Protein AF-A0A645IQI1-F1 (afdb_monomer)

Nearest PDB structures (foldseek):
  1o6o-assembly1_A  TM=4.150E-01  e=5.990E-02  Homo sapiens
  1gcj-assembly1_B  TM=4.196E-01  e=6.294E-02  Mus musculus
  3zjy-assembly2_E  TM=3.568E-01  e=2.066E-01  Homo sapiens
  3zjy-assembly1_B  TM=3.582E-01  e=3.071E-01  Homo sapiens
  7wtu-assembly1_K  TM=4.184E-01  e=8.270E-01  Homo sapiens

Foldseek 3Di:
DLVLLCCLPPNPDPPVVNVVSLLCLLLDDLVVSLVSCVVVPNDPVSNVVSVVVNVVLVVLLVLLQPQVHDPVSVLVSLLVLLVVVSLVCLVVLLVQLPDPPHDPSSNLSSLLSLLSCLVHPCLVVNLVSLVVVLPDPPDDPSNNVSSVVSNCSNVVD

Sequence (157 aa):
MKGLVSTVLFSDESQRVQYAAASSLKMFPSEVVIGELKKQGADTTLINNFISDYNDQQSSLEAMNDKKGKVDGRLSIIRSYRNYNVHAHAQHLLAIVTDQSDNIELRIAAAEALGWFDRSIKR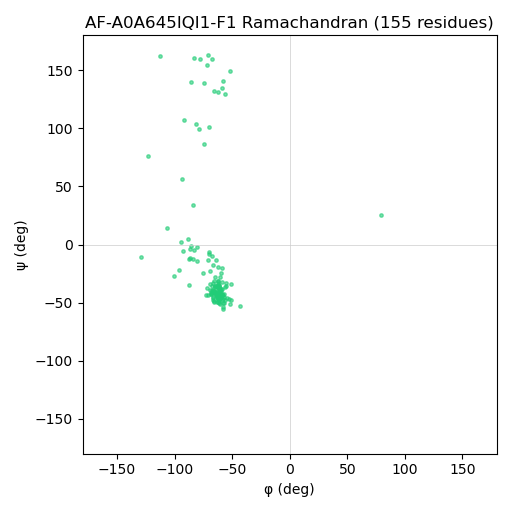TEIVTKLKQLQSNPSQDKRLLSEIQQTITRLLNK

Secondary structure (DSSP, 8-state):
-HHHHHHHHH----HHHHHHHHHHHTTS-HHHHHHHHHHTT--HHHHHHHHHHHHHHHHHHHHHH-TTS-HHHHHHHHHHTTTS--GGGHHHHHHHHH-TTS-HHHHHHHHHHHTT-TT-TTHHHHHHHHHHHHT-TTS-HHHHHHHHHHHHHHH--

InterPro domains:
  IPR011989 Armadillo-like helical [G3DSA:1.25.10.10] (4-157)

Solvent-accessible surface area (backbone atoms only — not comparable to full-atom values): 8815 Å² total; per-residue (Å²): 108,72,68,55,54,46,46,58,76,70,52,91,58,57,72,69,55,42,50,53,48,53,58,53,55,68,77,47,65,62,70,61,49,54,51,51,39,55,74,73,66,54,54,70,65,61,53,51,51,52,51,50,57,46,49,54,51,49,53,46,54,51,47,49,68,38,85,87,48,60,65,69,62,26,40,53,51,40,56,48,36,52,81,53,72,54,68,87,49,50,62,60,36,49,50,46,47,71,37,85,88,52,59,67,68,51,23,36,41,22,34,48,21,56,26,60,39,56,86,34,93,54,38,68,61,51,48,52,52,48,52,58,56,59,72,43,84,88,56,57,67,68,44,48,52,38,41,53,51,20,47,48,46,43,71,75,108

pLDDT: mean 93.39, std 5.05, range [65.88, 98.56]

Organism: NCBI:txid1076179

Structure (mmCIF, N/CA/C/O backbone):
data_AF-A0A645IQI1-F1
#
_entry.id   AF-A0A645IQI1-F1
#
loop_
_atom_site.group_PDB
_atom_site.id
_atom_site.type_symbol
_atom_site.label_atom_id
_atom_site.label_alt_id
_atom_site.label_comp_id
_atom_site.label_asym_id
_atom_site.label_entity_id
_atom_site.label_seq_id
_atom_site.pdbx_PDB_ins_code
_atom_site.Cartn_x
_atom_site.Cartn_y
_atom_site.Cartn_z
_atom_site.occupancy
_atom_site.B_iso_or_equiv
_atom_site.auth_seq_id
_atom_site.auth_comp_id
_atom_site.auth_asym_id
_atom_site.auth_atom_id
_atom_site.pdbx_PDB_model_num
ATOM 1 N N . MET A 1 1 ? 7.447 -11.538 -16.187 1.00 86.44 1 MET A N 1
ATOM 2 C CA . MET A 1 1 ? 8.266 -10.345 -16.486 1.00 86.44 1 MET A CA 1
ATOM 3 C C . MET A 1 1 ? 8.468 -10.132 -17.987 1.00 86.44 1 MET A C 1
ATOM 5 O O . MET A 1 1 ? 7.845 -9.223 -18.506 1.00 86.44 1 MET A O 1
ATOM 9 N N . LYS A 1 2 ? 9.221 -10.985 -18.710 1.00 89.81 2 LYS A N 1
ATOM 10 C CA . LYS A 1 2 ? 9.495 -10.847 -20.165 1.00 89.81 2 LYS A CA 1
ATOM 11 C C . LYS A 1 2 ? 8.282 -10.451 -21.025 1.00 89.81 2 LYS A C 1
ATOM 13 O O . LYS A 1 2 ? 8.357 -9.477 -21.763 1.00 89.81 2 LYS A O 1
ATOM 18 N N . GLY A 1 3 ? 7.175 -11.194 -20.919 1.00 89.38 3 GLY A N 1
ATOM 19 C CA . GLY A 1 3 ? 5.962 -10.926 -21.705 1.00 89.38 3 GLY A CA 1
ATOM 20 C C . GLY A 1 3 ? 5.302 -9.584 -21.379 1.00 89.38 3 GLY A C 1
ATOM 21 O O . GLY A 1 3 ? 4.846 -8.904 -22.282 1.00 89.38 3 GLY A O 1
ATOM 22 N N . LEU A 1 4 ? 5.334 -9.163 -20.113 1.00 89.88 4 LEU A N 1
ATOM 23 C CA . LEU A 1 4 ? 4.776 -7.880 -19.681 1.00 89.88 4 LEU A CA 1
ATOM 24 C C . LEU A 1 4 ? 5.587 -6.699 -20.233 1.00 89.88 4 LEU A C 1
ATOM 26 O O . LEU A 1 4 ? 5.008 -5.740 -20.728 1.00 89.88 4 LEU A O 1
ATOM 30 N N . VAL A 1 5 ? 6.920 -6.798 -20.202 1.00 91.62 5 VAL A N 1
ATOM 31 C CA . VAL A 1 5 ? 7.810 -5.811 -20.837 1.00 91.62 5 VAL A CA 1
ATOM 32 C C . VAL A 1 5 ? 7.556 -5.753 -22.345 1.00 91.62 5 VAL A C 1
ATOM 34 O O . VAL A 1 5 ? 7.414 -4.667 -22.893 1.00 91.62 5 VAL A O 1
ATOM 37 N N . SER A 1 6 ? 7.391 -6.907 -22.997 1.00 90.50 6 SER A N 1
ATOM 38 C CA . SER A 1 6 ? 7.059 -6.966 -24.424 1.00 90.50 6 SER A CA 1
ATOM 39 C C . SER A 1 6 ? 5.730 -6.275 -24.738 1.00 90.50 6 SER A C 1
ATOM 41 O O . SER A 1 6 ? 5.639 -5.595 -25.754 1.00 90.50 6 SER A O 1
ATOM 43 N N . THR A 1 7 ? 4.713 -6.425 -23.883 1.00 89.00 7 THR A N 1
ATOM 44 C CA . THR A 1 7 ? 3.428 -5.731 -24.050 1.00 89.00 7 THR A CA 1
ATOM 45 C C . THR A 1 7 ? 3.589 -4.218 -23.959 1.00 89.00 7 THR A C 1
ATOM 47 O O . THR A 1 7 ? 3.039 -3.500 -24.784 1.00 89.00 7 THR A O 1
ATOM 50 N N . VAL A 1 8 ? 4.374 -3.734 -22.994 1.00 88.19 8 VAL A N 1
ATOM 51 C CA . VAL A 1 8 ? 4.626 -2.294 -22.815 1.00 88.19 8 VAL A CA 1
ATOM 52 C C . VAL A 1 8 ? 5.385 -1.691 -23.999 1.00 88.19 8 VAL A C 1
ATOM 54 O O . VAL A 1 8 ? 5.146 -0.542 -24.350 1.00 88.19 8 VAL A O 1
ATOM 57 N N . LEU A 1 9 ? 6.305 -2.441 -24.611 1.00 87.81 9 LEU A N 1
ATOM 58 C CA . LEU A 1 9 ? 7.150 -1.917 -25.687 1.00 87.81 9 LEU A CA 1
ATOM 59 C C . LEU A 1 9 ? 6.530 -2.041 -27.080 1.00 87.81 9 LEU A C 1
ATOM 61 O O . LEU A 1 9 ? 6.787 -1.191 -27.929 1.00 87.81 9 LEU A O 1
ATOM 65 N N . PHE A 1 10 ? 5.772 -3.108 -27.340 1.00 89.19 10 PHE A N 1
ATOM 66 C CA . PHE A 1 10 ? 5.466 -3.515 -28.717 1.00 89.19 10 PHE A CA 1
ATOM 67 C C . PHE A 1 10 ? 3.987 -3.752 -29.005 1.00 89.19 10 PHE A C 1
ATOM 69 O O . PHE A 1 10 ? 3.633 -3.930 -30.170 1.00 89.19 10 PHE A O 1
ATOM 76 N N . SER A 1 11 ? 3.121 -3.799 -27.991 1.00 85.88 11 SER A N 1
ATOM 77 C CA . SER A 1 11 ? 1.694 -4.001 -28.236 1.00 85.88 11 SER A CA 1
ATOM 78 C C . SER A 1 11 ? 0.994 -2.676 -28.525 1.00 85.88 11 SER A C 1
ATOM 80 O O . SER A 1 11 ? 1.240 -1.682 -27.851 1.00 85.88 11 SER A O 1
ATOM 82 N N . ASP A 1 12 ? 0.064 -2.679 -29.479 1.00 84.88 12 ASP A N 1
ATOM 83 C CA . ASP A 1 12 ? -0.836 -1.552 -29.760 1.00 84.88 12 ASP A CA 1
ATOM 84 C C . ASP A 1 12 ? -2.160 -1.726 -29.002 1.00 84.88 12 ASP A C 1
ATOM 86 O O . ASP A 1 12 ? -3.248 -1.850 -29.564 1.00 84.88 12 ASP A O 1
ATOM 90 N N . GLU A 1 13 ? -2.048 -1.862 -27.682 1.00 85.38 13 GLU A N 1
ATOM 91 C CA . GLU A 1 13 ? -3.217 -1.957 -26.815 1.00 85.38 13 GLU A CA 1
ATOM 92 C C . GLU A 1 13 ? -3.834 -0.577 -26.577 1.00 85.38 13 GLU A C 1
ATOM 94 O O . GLU A 1 13 ? -3.165 0.456 -26.651 1.00 85.38 13 GLU A O 1
ATOM 99 N N . SER A 1 14 ? -5.107 -0.551 -26.170 1.00 88.75 14 SER A N 1
ATOM 100 C CA . SER A 1 14 ? -5.734 0.697 -25.724 1.00 88.75 14 SER A CA 1
ATOM 101 C C . SER A 1 14 ? -4.892 1.394 -24.643 1.00 88.75 14 SER A C 1
ATOM 103 O O . SER A 1 14 ? -4.274 0.743 -23.795 1.00 88.75 14 SER A O 1
ATOM 105 N N . GLN A 1 15 ? -4.942 2.728 -24.597 1.00 85.25 15 GLN A N 1
ATOM 106 C CA . GLN A 1 15 ? -4.176 3.530 -23.633 1.00 85.25 15 GLN A CA 1
ATOM 107 C C . GLN A 1 15 ? -4.355 3.066 -22.175 1.00 85.25 15 GLN A C 1
ATOM 109 O O . GLN A 1 15 ? -3.416 3.108 -21.382 1.00 85.25 15 GLN A O 1
ATOM 114 N N . ARG A 1 16 ? -5.550 2.583 -21.806 1.00 83.62 16 ARG A N 1
ATOM 115 C CA . ARG A 1 16 ? -5.815 2.058 -20.456 1.00 83.62 16 ARG A CA 1
ATOM 116 C C . ARG A 1 16 ? -5.055 0.766 -20.161 1.00 83.62 16 ARG A C 1
ATOM 118 O O . ARG A 1 16 ? -4.577 0.591 -19.044 1.00 83.62 16 ARG A O 1
ATOM 125 N N . VAL A 1 17 ? -4.946 -0.126 -21.141 1.00 85.94 17 VAL A N 1
ATOM 126 C CA . VAL A 1 17 ? -4.227 -1.399 -21.002 1.00 85.94 17 VAL A CA 1
ATOM 127 C C . VAL A 1 17 ? -2.719 -1.151 -20.972 1.00 85.94 17 VAL A C 1
ATOM 129 O O . VAL A 1 17 ? -2.049 -1.668 -20.082 1.00 85.94 17 VAL A O 1
ATOM 132 N N . GLN A 1 18 ? -2.216 -0.276 -21.849 1.00 85.06 18 GLN A N 1
ATOM 133 C CA . GLN A 1 18 ? -0.836 0.230 -21.825 1.00 85.06 18 GLN A CA 1
ATOM 134 C C . GLN A 1 18 ? -0.465 0.775 -20.437 1.00 85.06 18 GLN A C 1
ATOM 136 O O . GLN A 1 18 ? 0.518 0.356 -19.826 1.00 85.06 18 GLN A O 1
ATOM 141 N N . TYR A 1 19 ? -1.305 1.662 -19.891 1.00 84.81 19 TYR A N 1
ATOM 142 C CA . TYR A 1 19 ? -1.080 2.266 -18.579 1.00 84.81 19 TYR A CA 1
ATOM 143 C C . TYR A 1 19 ? -1.075 1.233 -17.444 1.00 84.81 19 TYR A C 1
ATOM 145 O O . TYR A 1 19 ? -0.222 1.293 -16.556 1.00 84.81 19 TYR A O 1
ATOM 153 N N . ALA A 1 20 ? -2.000 0.268 -17.466 1.00 85.50 20 ALA A N 1
ATOM 154 C CA . ALA A 1 20 ? -2.042 -0.806 -16.476 1.00 85.50 20 ALA A CA 1
ATOM 155 C C . ALA A 1 20 ? -0.798 -1.707 -16.553 1.00 85.50 20 ALA A C 1
ATOM 157 O O . ALA A 1 20 ? -0.204 -2.021 -15.517 1.00 85.50 20 ALA A O 1
ATOM 158 N N . ALA A 1 21 ? -0.367 -2.074 -17.764 1.00 88.88 21 ALA A N 1
ATOM 159 C CA . ALA A 1 21 ? 0.831 -2.877 -17.982 1.00 88.88 21 ALA A CA 1
ATOM 160 C C . ALA A 1 21 ? 2.085 -2.151 -17.471 1.00 88.88 21 ALA A C 1
ATOM 162 O O . ALA A 1 21 ? 2.815 -2.702 -16.645 1.00 88.88 21 ALA A O 1
ATOM 163 N N . ALA A 1 22 ? 2.279 -0.886 -17.857 1.00 87.62 22 ALA A N 1
ATOM 164 C CA . ALA A 1 22 ? 3.407 -0.073 -17.406 1.00 87.62 22 ALA A CA 1
ATOM 165 C C . ALA A 1 22 ? 3.401 0.130 -15.880 1.00 87.62 22 ALA A C 1
ATOM 167 O O . ALA A 1 22 ? 4.419 -0.061 -15.217 1.00 87.62 22 ALA A O 1
ATOM 168 N N . SER A 1 23 ? 2.236 0.427 -15.295 1.00 84.94 23 SER A N 1
ATOM 169 C CA . SER A 1 23 ? 2.096 0.609 -13.844 1.00 84.94 23 SER A CA 1
ATOM 170 C C . SER A 1 23 ? 2.436 -0.657 -13.057 1.00 84.94 23 SER A C 1
ATOM 172 O O . SER A 1 23 ? 3.022 -0.575 -11.977 1.00 84.94 23 SER A O 1
ATOM 174 N N . SER A 1 24 ? 2.102 -1.831 -13.598 1.00 87.69 24 SER A N 1
ATOM 175 C CA . SER A 1 24 ? 2.378 -3.115 -12.949 1.00 87.69 24 SER A CA 1
ATOM 176 C C . SER A 1 24 ? 3.868 -3.471 -12.898 1.00 87.69 24 SER A C 1
ATOM 178 O O . SER A 1 24 ? 4.278 -4.201 -11.998 1.00 87.69 24 SER A O 1
ATOM 180 N N . LEU A 1 25 ? 4.705 -2.911 -13.785 1.00 91.88 25 LEU A N 1
ATOM 181 C CA . LEU A 1 25 ? 6.159 -3.112 -13.734 1.00 91.88 25 LEU A CA 1
ATOM 182 C C . LEU A 1 25 ? 6.756 -2.632 -12.404 1.00 91.88 25 LEU A C 1
ATOM 184 O O . LEU A 1 25 ? 7.682 -3.250 -11.888 1.00 91.88 25 LEU A O 1
ATOM 188 N N . LYS A 1 26 ? 6.173 -1.592 -11.798 1.00 88.88 26 LYS A N 1
ATOM 189 C CA . LYS A 1 26 ? 6.614 -1.021 -10.513 1.00 88.88 26 LYS A CA 1
ATOM 190 C C . LYS A 1 26 ? 6.397 -1.957 -9.322 1.00 88.88 26 LYS A C 1
ATOM 192 O O . LYS A 1 26 ? 6.882 -1.687 -8.235 1.00 88.88 26 LYS A O 1
ATOM 197 N N . MET A 1 27 ? 5.674 -3.063 -9.509 1.00 86.62 27 MET A N 1
ATOM 198 C CA . MET A 1 27 ? 5.465 -4.080 -8.473 1.00 86.62 27 MET A CA 1
ATOM 199 C C . MET A 1 27 ? 6.617 -5.091 -8.372 1.00 86.62 27 MET A C 1
ATOM 201 O O . MET A 1 27 ? 6.585 -5.966 -7.507 1.00 86.62 27 MET A O 1
ATOM 205 N N . PHE A 1 28 ? 7.609 -5.007 -9.259 1.00 89.62 28 PHE A N 1
ATOM 206 C CA . PHE A 1 28 ? 8.751 -5.914 -9.315 1.00 89.62 28 PHE A CA 1
ATOM 207 C C . PHE A 1 28 ? 10.055 -5.192 -8.952 1.00 89.62 28 PHE A C 1
ATOM 209 O O . PHE A 1 28 ? 10.103 -3.964 -9.033 1.00 89.62 28 PHE A O 1
ATOM 216 N N . PRO A 1 29 ? 11.125 -5.933 -8.599 1.00 90.50 29 PRO A N 1
ATOM 217 C CA . PRO A 1 29 ? 12.424 -5.324 -8.331 1.00 90.50 29 PRO A CA 1
ATOM 218 C C . PRO A 1 29 ? 12.910 -4.505 -9.533 1.00 90.50 29 PRO A C 1
ATOM 220 O O . PRO A 1 29 ? 12.890 -4.988 -10.674 1.00 90.50 29 PRO A O 1
ATOM 223 N N . SER A 1 30 ? 13.306 -3.255 -9.289 1.00 94.12 30 SER A N 1
ATOM 224 C CA . SER A 1 30 ? 13.585 -2.283 -10.351 1.00 94.12 30 SER A CA 1
ATOM 225 C C . SER A 1 30 ? 14.755 -2.714 -11.229 1.00 94.12 30 SER A C 1
ATOM 227 O O . SER A 1 30 ? 14.695 -2.560 -12.447 1.00 94.12 30 SER A O 1
ATOM 229 N N . GLU A 1 31 ? 15.776 -3.341 -10.653 1.00 95.44 31 GLU A N 1
ATOM 230 C CA . GLU A 1 31 ? 16.938 -3.871 -11.359 1.00 95.44 31 GLU A CA 1
ATOM 231 C C . GLU A 1 31 ? 16.559 -4.956 -12.375 1.00 95.44 31 GLU A C 1
ATOM 233 O O . GLU A 1 31 ? 17.105 -4.993 -13.481 1.00 95.44 31 GLU A O 1
ATOM 238 N N . VAL A 1 32 ? 15.567 -5.790 -12.045 1.00 96.12 32 VAL A N 1
ATOM 239 C CA . VAL A 1 32 ? 15.063 -6.843 -12.935 1.00 96.12 32 VAL A CA 1
ATOM 240 C C . VAL A 1 32 ? 14.292 -6.228 -14.100 1.00 96.12 32 VAL A C 1
ATOM 242 O O . VAL A 1 32 ? 14.478 -6.635 -15.248 1.00 96.12 32 VAL A O 1
ATOM 245 N N . VAL A 1 33 ? 13.448 -5.230 -13.823 1.00 96.50 33 VAL A N 1
ATOM 246 C CA . VAL A 1 33 ? 12.672 -4.533 -14.857 1.00 96.50 33 VAL A CA 1
ATOM 247 C C . VAL A 1 33 ? 13.592 -3.760 -15.796 1.00 96.50 33 VAL A C 1
ATOM 249 O O . VAL A 1 33 ? 13.495 -3.923 -17.009 1.00 96.50 33 VAL A O 1
ATOM 252 N N . ILE A 1 34 ? 14.520 -2.967 -15.256 1.00 96.88 34 ILE A N 1
ATOM 253 C CA . ILE A 1 34 ? 15.481 -2.179 -16.039 1.00 96.88 34 ILE A CA 1
ATOM 254 C C . ILE A 1 34 ? 16.353 -3.099 -16.899 1.00 96.88 34 ILE A C 1
ATOM 256 O O . ILE A 1 34 ? 16.601 -2.792 -18.066 1.00 96.88 34 ILE A O 1
ATOM 260 N N . GLY A 1 35 ? 16.805 -4.231 -16.349 1.00 97.50 35 GLY A N 1
ATOM 261 C CA . GLY A 1 35 ? 17.569 -5.227 -17.097 1.00 97.50 35 GLY A CA 1
ATOM 262 C C . GLY A 1 35 ? 16.793 -5.783 -18.292 1.00 97.50 35 GLY A C 1
ATOM 263 O O . GLY A 1 35 ? 17.329 -5.849 -19.399 1.00 97.50 35 GLY A O 1
ATOM 264 N N . GLU A 1 36 ? 15.520 -6.130 -18.099 1.00 97.69 36 GLU A N 1
ATOM 265 C CA . GLU A 1 36 ? 14.680 -6.663 -19.174 1.00 97.69 36 GLU A CA 1
ATOM 266 C C . GLU A 1 36 ? 14.284 -5.587 -20.201 1.00 97.69 36 GLU A C 1
ATOM 268 O O . GLU A 1 36 ? 14.303 -5.869 -21.397 1.00 97.69 36 GLU A O 1
ATOM 273 N N . LEU A 1 37 ? 14.010 -4.349 -19.770 1.00 97.00 37 LEU A N 1
ATOM 274 C CA . LEU A 1 37 ? 13.771 -3.205 -20.661 1.00 97.00 37 LEU A CA 1
ATOM 275 C C . LEU A 1 37 ? 14.964 -2.975 -21.595 1.00 97.00 37 LEU A C 1
ATOM 277 O O . LEU A 1 37 ? 14.798 -2.929 -22.813 1.00 97.00 37 LEU A O 1
ATOM 281 N N . LYS A 1 38 ? 16.182 -2.914 -21.039 1.00 97.19 38 LYS A N 1
ATOM 282 C CA . LYS A 1 38 ? 17.420 -2.775 -21.823 1.00 97.19 38 LYS A CA 1
ATOM 283 C C . LYS A 1 38 ? 17.603 -3.934 -22.798 1.00 97.19 38 LYS A C 1
ATOM 285 O O . LYS A 1 38 ? 17.922 -3.719 -23.962 1.00 97.19 38 LYS A O 1
ATOM 290 N N . LYS A 1 39 ? 17.377 -5.165 -22.334 1.00 97.50 39 LYS A N 1
ATOM 291 C CA . LYS A 1 39 ? 17.510 -6.376 -23.152 1.00 97.50 39 LYS A CA 1
ATOM 292 C C . LYS A 1 39 ? 16.549 -6.397 -24.340 1.00 97.50 39 LYS A C 1
ATOM 294 O O . LYS A 1 39 ? 16.907 -6.923 -25.388 1.00 97.50 39 LYS A O 1
ATOM 299 N N . GLN A 1 40 ? 15.345 -5.853 -24.177 1.00 96.69 40 GLN A N 1
ATOM 300 C CA . GLN A 1 40 ? 14.348 -5.767 -25.243 1.00 96.69 40 GLN A CA 1
ATOM 301 C C . GLN A 1 40 ? 14.483 -4.496 -26.096 1.00 96.69 40 GLN A C 1
ATOM 303 O O . GLN A 1 40 ? 13.683 -4.294 -26.998 1.00 96.69 40 GLN A O 1
ATOM 308 N N . GLY A 1 41 ? 15.504 -3.664 -25.871 1.00 95.62 41 GLY A N 1
ATOM 309 C CA . GLY A 1 41 ? 15.769 -2.492 -26.706 1.00 95.62 41 GLY A CA 1
ATOM 310 C C . GLY A 1 41 ? 14.885 -1.285 -26.394 1.00 95.62 41 GLY A C 1
ATOM 311 O O . GLY A 1 41 ? 14.671 -0.458 -27.276 1.00 95.62 41 GLY A O 1
ATOM 312 N N . ALA A 1 42 ? 14.375 -1.173 -25.162 1.00 95.25 42 ALA A N 1
ATOM 313 C CA . ALA A 1 42 ? 13.710 0.044 -24.708 1.00 95.25 42 ALA A CA 1
ATOM 314 C C . ALA A 1 42 ? 14.649 1.254 -24.823 1.00 95.25 42 ALA A C 1
ATOM 316 O O . ALA A 1 42 ? 15.840 1.159 -24.510 1.00 95.25 42 ALA A O 1
ATOM 317 N N . ASP A 1 43 ? 14.104 2.398 -25.234 1.00 94.56 43 ASP A N 1
ATOM 318 C CA . ASP A 1 43 ? 14.876 3.632 -25.302 1.00 94.56 43 ASP A CA 1
ATOM 319 C C . ASP A 1 43 ? 15.205 4.196 -23.905 1.00 94.56 43 ASP A C 1
ATOM 321 O O . ASP A 1 43 ? 14.620 3.836 -22.875 1.00 94.56 43 ASP A O 1
ATOM 325 N N . THR A 1 44 ? 16.179 5.107 -23.871 1.00 95.19 44 THR A N 1
ATOM 326 C CA . THR A 1 44 ? 16.646 5.746 -22.635 1.00 95.19 44 THR A CA 1
ATOM 327 C C . THR A 1 44 ? 15.548 6.561 -21.949 1.00 95.19 44 THR A C 1
ATOM 329 O O . THR A 1 44 ? 15.523 6.631 -20.722 1.00 95.19 44 THR A O 1
ATOM 332 N N . THR A 1 45 ? 14.633 7.165 -22.709 1.00 95.19 45 THR A N 1
ATOM 333 C CA . THR A 1 45 ? 13.546 7.989 -22.169 1.00 95.19 45 THR A CA 1
ATOM 334 C C . THR A 1 45 ? 12.574 7.132 -21.366 1.00 95.19 45 THR A C 1
ATOM 336 O O . THR A 1 45 ? 12.259 7.466 -20.227 1.00 95.19 45 THR A O 1
ATOM 339 N N . LEU A 1 46 ? 12.151 5.991 -21.909 1.00 92.00 46 LEU A N 1
ATOM 340 C CA . LEU A 1 46 ? 11.259 5.047 -21.248 1.00 92.00 46 LEU A CA 1
ATOM 341 C C . LEU A 1 46 ? 11.904 4.471 -19.985 1.00 92.00 46 LEU A C 1
ATOM 343 O O . LEU A 1 46 ? 11.259 4.418 -18.936 1.00 92.00 46 LEU A O 1
ATOM 347 N N . ILE A 1 47 ? 13.186 4.101 -20.053 1.00 95.56 47 ILE A N 1
ATOM 348 C CA . ILE A 1 47 ? 13.933 3.621 -18.881 1.00 95.56 47 ILE A CA 1
ATOM 349 C C . ILE A 1 47 ? 13.995 4.704 -17.795 1.00 95.56 47 ILE A C 1
ATOM 351 O O . ILE A 1 47 ? 13.733 4.412 -16.628 1.00 95.56 47 ILE A O 1
ATOM 355 N N . ASN A 1 48 ? 14.301 5.951 -18.159 1.00 96.19 48 ASN A N 1
ATOM 356 C CA . ASN A 1 48 ? 14.374 7.060 -17.207 1.00 96.19 48 ASN A CA 1
ATOM 357 C C . ASN A 1 48 ? 13.010 7.382 -16.587 1.00 96.19 48 ASN A C 1
ATOM 359 O O . ASN A 1 48 ? 12.936 7.610 -15.381 1.00 96.19 48 ASN A O 1
ATOM 363 N N . ASN A 1 49 ? 11.934 7.336 -17.374 1.00 94.00 49 ASN A N 1
ATOM 364 C CA . ASN A 1 49 ? 10.573 7.513 -16.870 1.00 94.00 49 ASN A CA 1
ATOM 365 C C . ASN A 1 49 ? 10.211 6.416 -15.861 1.00 94.00 49 ASN A C 1
ATOM 367 O O . ASN A 1 49 ? 9.702 6.720 -14.787 1.00 94.00 49 ASN A O 1
ATOM 371 N N . PHE A 1 50 ? 10.540 5.150 -16.153 1.00 94.81 50 PHE A N 1
ATOM 372 C CA . PHE A 1 50 ? 10.338 4.055 -15.201 1.00 94.81 50 PHE A CA 1
ATOM 373 C C . PHE A 1 50 ? 11.119 4.273 -13.898 1.00 94.81 50 PHE A C 1
ATOM 375 O O . PHE A 1 50 ? 10.569 4.075 -12.816 1.00 94.81 50 PHE A O 1
ATOM 382 N N . ILE A 1 51 ? 12.386 4.691 -13.989 1.00 95.62 51 ILE A N 1
ATOM 383 C CA . ILE A 1 51 ? 13.220 4.981 -12.813 1.00 95.62 51 ILE A CA 1
ATOM 384 C C . ILE A 1 51 ? 12.604 6.109 -11.979 1.00 95.62 51 ILE A C 1
ATOM 386 O O . ILE A 1 51 ? 12.510 5.970 -10.761 1.00 95.62 51 ILE A O 1
ATOM 390 N N . SER A 1 52 ? 12.168 7.197 -12.620 1.00 95.25 52 SER A N 1
ATOM 391 C CA . SER A 1 52 ? 11.513 8.320 -11.941 1.00 95.25 52 SER A CA 1
ATOM 392 C C . SER A 1 52 ? 10.264 7.857 -11.199 1.00 95.25 52 SER A C 1
ATOM 394 O O . SER A 1 52 ? 10.170 8.026 -9.988 1.00 95.25 52 SER A O 1
ATOM 396 N N . ASP A 1 53 ? 9.356 7.176 -11.898 1.00 92.31 53 ASP A N 1
ATOM 397 C CA . ASP A 1 53 ? 8.119 6.660 -11.320 1.00 92.31 53 ASP A CA 1
ATOM 398 C C . ASP A 1 53 ? 8.359 5.689 -10.150 1.00 92.31 53 ASP A C 1
ATOM 400 O O . ASP A 1 53 ? 7.583 5.646 -9.189 1.00 92.31 53 ASP A O 1
ATOM 404 N N . TYR A 1 54 ? 9.388 4.843 -10.259 1.00 93.31 54 TYR A N 1
ATOM 405 C CA . TYR A 1 54 ? 9.760 3.907 -9.203 1.00 93.31 54 TYR A CA 1
ATOM 406 C C . TYR A 1 54 ? 10.275 4.659 -7.973 1.00 93.31 54 TYR A C 1
ATOM 408 O O . TYR A 1 54 ? 9.850 4.371 -6.854 1.00 93.31 54 TYR A O 1
ATOM 416 N N . ASN A 1 55 ? 11.139 5.655 -8.174 1.00 94.31 55 ASN A N 1
ATOM 417 C CA . ASN A 1 55 ? 11.656 6.491 -7.095 1.00 94.31 55 ASN A CA 1
ATOM 418 C C . ASN A 1 55 ? 10.538 7.290 -6.417 1.00 94.31 55 ASN A C 1
ATOM 420 O O . ASN A 1 55 ? 10.484 7.311 -5.192 1.00 94.31 55 ASN A O 1
ATOM 424 N N . ASP A 1 56 ? 9.591 7.844 -7.175 1.00 92.69 56 ASP A N 1
ATOM 425 C CA . ASP A 1 56 ? 8.434 8.557 -6.619 1.00 92.69 56 ASP A CA 1
ATOM 426 C C . ASP A 1 56 ? 7.580 7.649 -5.720 1.00 92.69 56 ASP A C 1
ATOM 428 O O . ASP A 1 56 ? 7.095 8.064 -4.659 1.00 92.69 56 ASP A O 1
ATOM 432 N N . GLN A 1 57 ? 7.421 6.377 -6.104 1.00 91.31 57 GLN A N 1
ATOM 433 C CA . GLN A 1 57 ? 6.751 5.383 -5.269 1.00 91.31 57 GLN A CA 1
ATOM 434 C C . GLN A 1 57 ? 7.530 5.108 -3.972 1.00 91.31 57 GLN A C 1
ATOM 436 O O . GLN A 1 57 ? 6.902 4.999 -2.915 1.00 91.31 57 GLN A O 1
ATOM 441 N N . GLN A 1 58 ? 8.863 5.010 -4.033 1.00 92.56 58 GLN A N 1
ATOM 442 C CA . GLN A 1 58 ? 9.705 4.811 -2.847 1.00 92.56 58 GLN A CA 1
ATOM 443 C C . GLN A 1 58 ? 9.678 6.032 -1.923 1.00 92.56 58 GLN A C 1
ATOM 445 O O . GLN A 1 58 ? 9.423 5.886 -0.732 1.00 92.56 58 GLN A O 1
ATOM 450 N N . SER A 1 59 ? 9.813 7.244 -2.459 1.00 94.50 59 SER A N 1
ATOM 451 C CA . SER A 1 59 ? 9.704 8.477 -1.673 1.00 94.50 59 SER A CA 1
ATOM 452 C C . SER A 1 59 ? 8.323 8.629 -1.031 1.00 94.50 59 SER A C 1
ATOM 454 O O . SER A 1 59 ? 8.213 9.068 0.112 1.00 94.50 59 SER A O 1
ATOM 456 N N . SER A 1 60 ? 7.254 8.206 -1.716 1.00 93.81 60 SER A N 1
ATOM 457 C CA . SER A 1 60 ? 5.910 8.158 -1.123 1.00 93.81 60 SER A CA 1
ATOM 458 C C . SER A 1 60 ? 5.830 7.150 0.028 1.00 93.81 60 SER A C 1
ATOM 460 O O . SER A 1 60 ? 5.239 7.443 1.068 1.00 93.81 60 SER A O 1
ATOM 462 N N . LEU A 1 61 ? 6.440 5.971 -0.124 1.00 94.12 61 LEU A N 1
ATOM 463 C CA . LEU A 1 61 ? 6.514 4.969 0.938 1.00 94.12 61 LEU A CA 1
ATOM 464 C C . LEU A 1 61 ? 7.279 5.504 2.160 1.00 94.12 61 LEU A C 1
ATOM 466 O O . LEU A 1 61 ? 6.814 5.349 3.290 1.00 94.12 61 LEU A O 1
ATOM 470 N N . GLU A 1 62 ? 8.418 6.161 1.951 1.00 96.00 62 GLU A N 1
ATOM 471 C CA . GLU A 1 62 ? 9.209 6.797 3.010 1.00 96.00 62 GLU A CA 1
ATOM 472 C C . GLU A 1 62 ? 8.403 7.884 3.728 1.00 96.00 62 GLU A C 1
ATOM 474 O O . GLU A 1 62 ? 8.250 7.836 4.949 1.00 96.00 62 GLU A O 1
ATOM 479 N N . ALA A 1 63 ? 7.798 8.805 2.972 1.00 96.81 63 ALA A N 1
ATOM 480 C CA . ALA A 1 63 ? 6.988 9.889 3.517 1.00 96.81 63 ALA A CA 1
ATOM 481 C C . ALA A 1 63 ? 5.770 9.377 4.302 1.00 96.81 63 ALA A C 1
ATOM 483 O O . ALA A 1 63 ? 5.420 9.950 5.330 1.00 96.81 63 ALA A O 1
ATOM 484 N N . MET A 1 64 ? 5.139 8.282 3.866 1.00 96.69 64 MET A N 1
ATOM 485 C CA . MET A 1 64 ? 4.045 7.644 4.606 1.00 96.69 64 MET A CA 1
ATOM 486 C C . MET A 1 64 ? 4.496 7.137 5.986 1.00 96.69 64 MET A C 1
ATOM 488 O O . MET A 1 64 ? 3.739 7.241 6.958 1.00 96.69 64 MET A O 1
ATOM 492 N N . ASN A 1 65 ? 5.710 6.590 6.079 1.00 95.62 65 ASN A N 1
ATOM 493 C CA . ASN A 1 65 ? 6.260 6.023 7.312 1.00 95.62 65 ASN A CA 1
ATOM 494 C C . ASN A 1 65 ? 6.973 7.063 8.200 1.00 95.62 65 ASN A C 1
ATOM 496 O O . ASN A 1 65 ? 7.248 6.775 9.366 1.00 95.62 65 ASN A O 1
ATOM 500 N N . ASP A 1 66 ? 7.248 8.268 7.694 1.00 96.75 66 ASP A N 1
ATOM 501 C CA . ASP A 1 66 ? 7.854 9.341 8.482 1.00 96.75 66 ASP A CA 1
ATOM 502 C C . ASP A 1 66 ? 6.872 9.898 9.524 1.00 96.75 66 ASP A C 1
ATOM 504 O O . ASP A 1 66 ? 6.020 10.741 9.240 1.00 96.75 66 ASP A O 1
ATOM 508 N N . LYS A 1 67 ? 7.032 9.468 10.779 1.00 94.38 67 LYS A N 1
ATOM 509 C CA . LYS A 1 67 ? 6.227 9.943 11.915 1.00 94.38 67 LYS A CA 1
ATOM 510 C C . LYS A 1 67 ? 6.374 11.438 12.209 1.00 94.38 67 LYS A C 1
ATOM 512 O O . LYS A 1 67 ? 5.520 11.991 12.897 1.00 94.38 67 LYS A O 1
ATOM 517 N N . LYS A 1 68 ? 7.440 12.089 11.734 1.00 95.00 68 LYS A N 1
ATOM 518 C CA . LYS A 1 68 ? 7.629 13.544 11.864 1.00 95.00 68 LYS A CA 1
ATOM 519 C C . LYS A 1 68 ? 6.963 14.313 10.720 1.00 95.00 68 LYS A C 1
ATOM 521 O O . LYS A 1 68 ? 6.834 15.534 10.802 1.00 95.00 68 LYS A O 1
ATOM 526 N N . GLY A 1 69 ? 6.532 13.608 9.675 1.00 94.06 69 GLY A N 1
ATOM 527 C CA . GLY A 1 69 ? 5.845 14.167 8.525 1.00 94.06 69 GLY A CA 1
ATOM 528 C C . GLY A 1 69 ? 4.454 14.704 8.863 1.00 94.06 69 GLY A C 1
ATOM 529 O O . GLY A 1 69 ? 3.817 14.333 9.852 1.00 94.06 69 GLY A O 1
ATOM 530 N N . LYS A 1 70 ? 3.946 15.585 7.995 1.00 96.56 70 LYS A N 1
ATOM 531 C CA . LYS A 1 70 ? 2.594 16.140 8.134 1.00 96.56 70 LYS A CA 1
ATOM 532 C C . LYS A 1 70 ? 1.545 15.042 7.964 1.00 96.56 70 LYS A C 1
ATOM 534 O O . LYS A 1 70 ? 1.567 14.314 6.971 1.00 96.56 70 LYS A O 1
ATOM 539 N N . VAL A 1 71 ? 0.577 15.002 8.881 1.00 97.38 71 VAL A N 1
ATOM 540 C CA . VAL A 1 71 ? -0.538 14.040 8.859 1.00 97.38 71 VAL A CA 1
ATOM 541 C C . VAL A 1 71 ? -1.262 14.055 7.511 1.00 97.38 71 VAL A C 1
ATOM 543 O O . VAL A 1 71 ? -1.437 12.996 6.923 1.00 97.38 71 VAL A O 1
ATOM 546 N N . ASP A 1 72 ? -1.595 15.226 6.963 1.00 97.12 72 ASP A N 1
ATOM 547 C CA . ASP A 1 72 ? -2.323 15.319 5.686 1.00 97.12 72 ASP A CA 1
ATOM 548 C C . ASP A 1 72 ? -1.554 14.715 4.502 1.00 97.12 72 ASP A C 1
ATOM 550 O O . ASP A 1 72 ? -2.145 14.060 3.640 1.00 97.12 72 ASP A O 1
ATOM 554 N N . GLY A 1 73 ? -0.228 14.886 4.475 1.00 97.31 73 GLY A N 1
ATOM 555 C CA . GLY A 1 73 ? 0.629 14.299 3.443 1.00 97.31 73 GLY A CA 1
ATOM 556 C C . GLY A 1 73 ? 0.634 12.775 3.528 1.00 97.31 73 GLY A C 1
ATOM 557 O O . GLY A 1 73 ? 0.359 12.092 2.541 1.00 97.31 73 GLY A O 1
ATOM 558 N N . ARG A 1 74 ? 0.844 12.243 4.739 1.00 97.94 74 ARG A N 1
ATOM 559 C CA . ARG A 1 74 ? 0.783 10.800 5.019 1.00 97.94 74 ARG A CA 1
ATOM 560 C C . ARG A 1 74 ? -0.590 10.225 4.663 1.00 97.94 74 ARG A C 1
ATOM 562 O O . ARG A 1 74 ? -0.680 9.182 4.021 1.00 97.94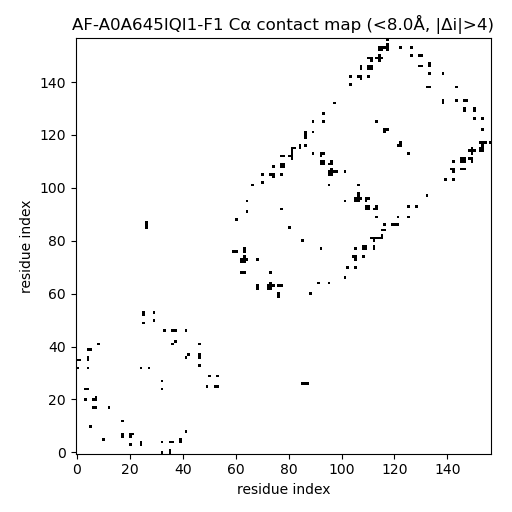 74 ARG A O 1
ATOM 569 N N . LEU A 1 75 ? -1.661 10.932 5.017 1.00 97.88 75 LEU A N 1
ATOM 570 C CA . LEU A 1 75 ? -3.043 10.530 4.765 1.00 97.88 75 LEU A CA 1
ATOM 571 C C . LEU A 1 75 ? -3.364 10.464 3.268 1.00 97.88 75 LEU A C 1
ATOM 573 O O . LEU A 1 75 ? -4.018 9.520 2.822 1.00 97.88 75 LEU A O 1
ATOM 577 N N . SER A 1 76 ? -2.897 11.447 2.492 1.00 96.38 76 SER A N 1
ATOM 578 C CA . SER A 1 76 ? -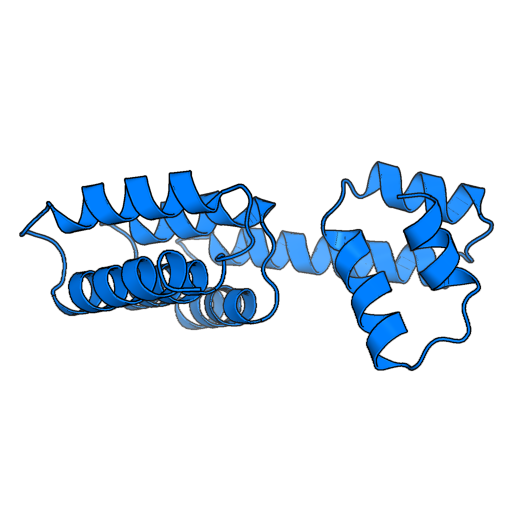3.039 11.462 1.032 1.00 96.38 76 SER A CA 1
ATOM 579 C C . S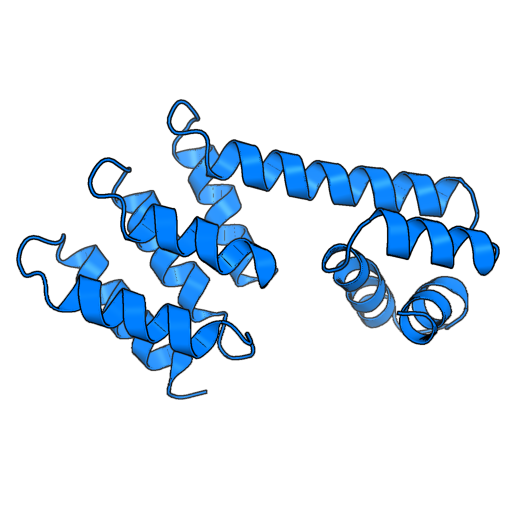ER A 1 76 ? -2.402 10.221 0.400 1.00 96.38 76 SER A C 1
ATOM 581 O O . SER A 1 76 ? -3.044 9.516 -0.384 1.00 96.38 76 SER A O 1
ATOM 583 N N . ILE A 1 77 ? -1.180 9.887 0.827 1.00 96.44 77 ILE A N 1
ATOM 584 C CA . ILE A 1 77 ? -0.453 8.707 0.346 1.00 96.44 77 ILE A CA 1
ATOM 585 C C . ILE A 1 77 ? -1.196 7.420 0.723 1.00 96.44 77 ILE A C 1
ATOM 587 O O . ILE A 1 77 ? -1.476 6.604 -0.155 1.00 96.44 77 ILE A O 1
ATOM 591 N N . ILE A 1 78 ? -1.603 7.256 1.988 1.00 96.94 78 ILE A N 1
ATOM 592 C CA . ILE A 1 78 ? -2.361 6.078 2.450 1.00 96.94 78 ILE A CA 1
ATOM 593 C C . ILE A 1 78 ? -3.627 5.870 1.608 1.00 96.94 78 ILE A C 1
ATOM 595 O O . ILE A 1 78 ? -3.901 4.762 1.144 1.00 96.94 78 ILE A O 1
ATOM 599 N N . ARG A 1 79 ? -4.388 6.941 1.356 1.00 94.88 79 ARG A N 1
ATOM 600 C CA . ARG A 1 79 ? -5.629 6.879 0.569 1.00 94.88 79 ARG A CA 1
ATOM 601 C C . ARG A 1 79 ? -5.395 6.495 -0.889 1.00 94.88 79 ARG A C 1
ATOM 603 O O . ARG A 1 79 ? -6.301 5.909 -1.486 1.00 94.88 79 ARG A O 1
ATOM 610 N N . SER A 1 80 ? -4.224 6.803 -1.450 1.00 92.19 80 SER A N 1
ATOM 611 C CA . SER A 1 80 ? -3.859 6.421 -2.820 1.00 92.19 80 SER A CA 1
ATOM 612 C C . SER A 1 80 ? -3.722 4.900 -2.988 1.00 92.19 80 SER A C 1
ATOM 614 O O . SER A 1 80 ? -4.098 4.362 -4.032 1.00 92.19 80 SER A O 1
ATOM 616 N N . TYR A 1 81 ? -3.311 4.181 -1.934 1.00 91.44 81 TYR A N 1
ATOM 617 C CA . TYR A 1 81 ? -3.167 2.720 -1.953 1.00 91.44 81 TYR A CA 1
ATOM 618 C C . TYR A 1 81 ? -4.498 1.953 -2.010 1.00 91.44 81 TYR A C 1
ATOM 620 O O . TYR A 1 81 ? -4.474 0.741 -2.201 1.00 91.44 81 TYR A O 1
ATOM 628 N N . ARG A 1 82 ? -5.653 2.634 -1.911 1.00 86.12 82 ARG A N 1
ATOM 629 C CA . ARG A 1 82 ? -6.969 2.048 -2.247 1.00 86.12 82 ARG A CA 1
ATOM 630 C C . ARG A 1 82 ? -7.110 1.740 -3.740 1.00 86.12 82 ARG A C 1
ATOM 632 O O . ARG A 1 82 ? -7.811 0.802 -4.101 1.00 86.12 82 ARG A O 1
ATOM 639 N N . ASN A 1 83 ? -6.479 2.561 -4.584 1.00 80.00 83 ASN A N 1
ATOM 640 C CA . ASN A 1 83 ? -6.561 2.470 -6.044 1.00 80.00 83 ASN A CA 1
ATOM 641 C C . ASN A 1 83 ? -5.335 1.773 -6.650 1.00 80.00 83 ASN A C 1
ATOM 643 O O . ASN A 1 83 ? -5.426 1.192 -7.729 1.00 80.00 83 ASN A O 1
ATOM 647 N N . TYR A 1 84 ? -4.189 1.846 -5.968 1.00 79.88 84 TYR A N 1
ATOM 648 C CA . TYR A 1 84 ? -2.912 1.305 -6.428 1.00 7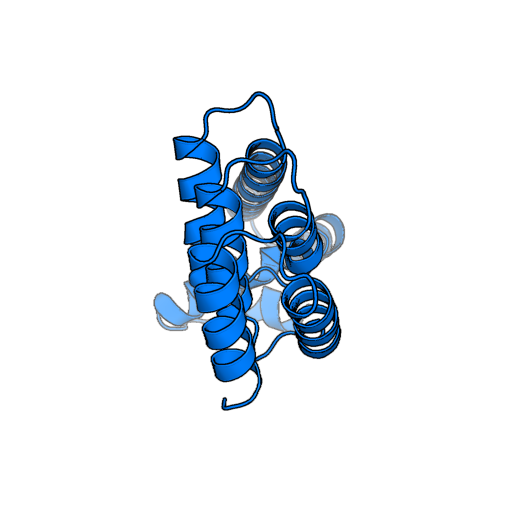9.88 84 TYR A CA 1
ATOM 649 C C . TYR A 1 84 ? -2.361 0.312 -5.410 1.00 79.88 84 TYR A C 1
ATOM 651 O O . TYR A 1 84 ? -1.463 0.623 -4.630 1.00 79.88 84 TYR A O 1
ATOM 659 N N . ASN A 1 85 ? -2.927 -0.889 -5.389 1.00 80.94 85 ASN A N 1
ATOM 660 C CA . ASN A 1 85 ? -2.655 -1.878 -4.352 1.00 80.94 85 ASN A CA 1
ATOM 661 C C . ASN A 1 85 ? -1.270 -2.497 -4.559 1.00 80.94 85 ASN A C 1
ATOM 663 O O . ASN A 1 85 ? -1.119 -3.541 -5.191 1.00 80.94 85 ASN A O 1
ATOM 667 N N . VAL A 1 86 ? -0.241 -1.856 -4.014 1.00 84.81 86 VAL A N 1
ATOM 668 C CA . VAL A 1 86 ? 1.119 -2.392 -4.025 1.00 84.81 86 VAL A CA 1
ATOM 669 C C . VAL A 1 86 ? 1.218 -3.439 -2.920 1.00 84.81 86 VAL A C 1
ATOM 671 O O . VAL A 1 86 ? 1.366 -3.109 -1.746 1.00 84.81 86 VAL A O 1
ATOM 674 N N . HIS A 1 87 ? 1.107 -4.721 -3.275 1.00 85.06 87 HIS A N 1
ATOM 675 C CA . HIS A 1 87 ? 1.058 -5.821 -2.301 1.00 85.06 87 HIS A CA 1
ATOM 676 C C . HIS A 1 87 ? 2.254 -5.850 -1.340 1.00 85.06 87 HIS A C 1
ATOM 678 O O . HIS A 1 87 ? 2.083 -6.197 -0.170 1.00 85.06 87 HIS A O 1
ATOM 684 N N . ALA A 1 88 ? 3.434 -5.432 -1.808 1.00 85.44 88 ALA A N 1
ATOM 685 C CA . ALA A 1 88 ? 4.633 -5.293 -0.985 1.00 85.44 88 ALA A CA 1
ATOM 686 C C . ALA A 1 88 ? 4.449 -4.289 0.171 1.00 85.44 88 ALA A C 1
ATOM 688 O O . ALA A 1 88 ? 5.044 -4.453 1.231 1.00 85.44 88 ALA A O 1
ATOM 689 N N . HIS A 1 89 ? 3.574 -3.291 0.015 1.00 90.88 89 HIS A N 1
ATOM 690 C CA . HIS A 1 89 ? 3.360 -2.237 1.010 1.00 90.88 89 HIS A CA 1
ATOM 691 C C . HIS A 1 89 ? 2.323 -2.606 2.080 1.00 90.88 89 HIS A C 1
ATOM 693 O O . HIS A 1 89 ? 2.136 -1.855 3.038 1.00 90.88 89 HIS A O 1
ATOM 699 N N . ALA A 1 90 ? 1.669 -3.770 1.974 1.00 93.81 90 ALA A N 1
ATOM 700 C CA . ALA A 1 90 ? 0.664 -4.209 2.945 1.00 93.81 90 ALA A CA 1
ATOM 701 C C . ALA A 1 90 ? 1.204 -4.238 4.387 1.00 93.81 90 ALA A C 1
ATOM 703 O O . ALA A 1 90 ? 0.481 -3.901 5.323 1.00 93.81 90 ALA A O 1
ATOM 704 N N . GLN A 1 91 ? 2.480 -4.596 4.571 1.00 94.56 91 GLN A N 1
ATOM 705 C CA . GLN A 1 91 ? 3.110 -4.624 5.894 1.00 94.56 91 GLN A CA 1
ATOM 706 C C . GLN A 1 91 ? 3.304 -3.224 6.489 1.00 94.56 91 GLN A C 1
ATOM 708 O O . GLN A 1 91 ? 3.127 -3.058 7.692 1.00 94.56 91 GLN A O 1
ATOM 713 N N . HIS A 1 92 ? 3.575 -2.208 5.666 1.00 96.12 92 HIS A N 1
ATOM 714 C CA . HIS A 1 92 ? 3.672 -0.819 6.127 1.00 96.12 92 HIS A CA 1
ATOM 715 C C . HIS A 1 92 ? 2.310 -0.273 6.561 1.00 96.12 92 HIS A C 1
ATOM 717 O O . HIS A 1 92 ? 2.192 0.337 7.620 1.00 96.12 92 HIS A O 1
ATOM 723 N N . LEU A 1 93 ? 1.254 -0.564 5.794 1.00 97.56 93 LEU A N 1
ATOM 724 C CA . LEU A 1 93 ? -0.112 -0.206 6.185 1.00 97.56 93 LEU A CA 1
ATOM 725 C C . LEU A 1 93 ? -0.519 -0.903 7.491 1.00 97.56 93 LEU A C 1
ATOM 727 O O . LEU A 1 93 ? -1.063 -0.259 8.383 1.00 97.56 93 LEU A O 1
ATOM 731 N N . LEU A 1 94 ? -0.211 -2.196 7.641 1.00 97.62 94 LEU A N 1
ATOM 732 C CA . LEU A 1 94 ? -0.451 -2.922 8.892 1.00 97.62 94 LEU A CA 1
ATOM 733 C C . LEU A 1 94 ? 0.314 -2.309 10.068 1.00 97.62 94 LEU A C 1
ATOM 735 O O . LEU A 1 94 ? -0.274 -2.155 11.137 1.00 97.62 94 LEU A O 1
ATOM 739 N N . ALA A 1 95 ? 1.581 -1.933 9.870 1.00 97.31 95 ALA A N 1
ATOM 740 C CA . ALA A 1 95 ? 2.383 -1.282 10.898 1.00 97.31 95 ALA A CA 1
ATOM 741 C C . ALA A 1 95 ? 1.693 -0.008 11.406 1.00 97.31 95 ALA A C 1
ATOM 743 O O . ALA A 1 95 ? 1.491 0.114 12.613 1.00 97.31 95 ALA A O 1
ATOM 744 N N . ILE A 1 96 ? 1.219 0.854 10.496 1.00 98.06 96 ILE A N 1
ATOM 745 C CA . ILE A 1 96 ? 0.462 2.070 10.836 1.00 98.06 96 ILE A CA 1
ATOM 746 C C . ILE A 1 96 ? -0.798 1.721 11.636 1.00 98.06 96 ILE A C 1
ATOM 748 O O . ILE A 1 96 ? -1.003 2.260 12.716 1.00 98.06 96 ILE A O 1
ATOM 752 N N . VAL A 1 97 ? -1.625 0.776 11.172 1.00 98.00 97 VAL A N 1
ATOM 753 C CA . VAL A 1 97 ? -2.867 0.384 11.872 1.00 98.00 97 VAL A CA 1
ATOM 754 C C . VAL A 1 97 ? -2.599 -0.076 13.313 1.00 98.00 97 VAL A C 1
ATOM 756 O O . VAL A 1 97 ? -3.338 0.283 14.239 1.00 98.00 97 VAL A O 1
ATOM 759 N N . THR A 1 98 ? -1.541 -0.863 13.515 1.00 96.25 98 THR A N 1
ATOM 760 C CA . THR A 1 98 ? -1.195 -1.443 14.823 1.00 96.25 98 THR A CA 1
ATOM 761 C C . THR A 1 98 ? -0.467 -0.487 15.765 1.00 96.25 98 THR A C 1
ATOM 763 O O . THR A 1 98 ? -0.389 -0.762 16.962 1.00 96.25 98 THR A O 1
ATOM 766 N N . ASP A 1 99 ? 0.039 0.634 15.259 1.00 96.44 99 ASP A N 1
ATOM 767 C CA . ASP A 1 99 ? 0.815 1.581 16.042 1.00 96.44 99 ASP A CA 1
ATOM 768 C C . ASP A 1 99 ? -0.088 2.516 16.853 1.00 96.44 99 ASP A C 1
ATOM 770 O O . ASP A 1 99 ? -0.669 3.468 16.338 1.00 96.44 99 ASP A O 1
ATOM 774 N N . GLN A 1 100 ? -0.195 2.257 18.155 1.00 94.44 100 GLN A N 1
ATOM 775 C CA . GLN A 1 100 ? -1.020 3.062 19.060 1.00 94.44 100 GLN A CA 1
ATOM 776 C C . GLN A 1 100 ? -0.504 4.495 19.256 1.00 94.44 100 GLN A C 1
ATOM 778 O O . GLN A 1 100 ? -1.268 5.341 19.712 1.00 94.44 100 GLN A O 1
ATOM 783 N N . SER A 1 101 ? 0.763 4.767 18.921 1.00 95.19 101 SER A N 1
ATOM 784 C CA . SER A 1 101 ? 1.348 6.111 18.989 1.00 95.19 101 SER A CA 1
ATOM 785 C C . SER A 1 101 ? 1.057 6.961 17.752 1.00 95.19 101 SER A C 1
ATOM 787 O O . SER A 1 101 ? 1.306 8.166 17.777 1.00 95.19 101 SER A O 1
ATOM 789 N N . ASP A 1 102 ? 0.559 6.355 16.670 1.00 96.94 102 ASP A N 1
ATOM 790 C CA . ASP A 1 102 ? 0.285 7.072 15.429 1.00 96.94 102 ASP A CA 1
ATOM 791 C C . ASP A 1 102 ? -1.080 7.775 15.459 1.00 96.94 102 ASP A C 1
ATOM 793 O O . ASP A 1 102 ? -1.980 7.452 16.242 1.00 96.94 102 ASP A O 1
ATOM 797 N N . ASN A 1 103 ? -1.246 8.754 14.575 1.00 97.56 103 ASN A N 1
ATOM 798 C CA . ASN A 1 103 ? -2.468 9.533 14.475 1.00 97.56 103 ASN A CA 1
ATOM 799 C C . ASN A 1 103 ? -3.665 8.640 14.102 1.00 97.56 103 ASN A C 1
ATOM 801 O O . ASN A 1 103 ? -3.616 7.886 13.129 1.00 97.56 103 ASN A O 1
ATOM 805 N N . ILE A 1 104 ? -4.770 8.771 14.840 1.00 97.81 104 ILE A N 1
ATOM 806 C CA . ILE A 1 104 ? -5.964 7.938 14.655 1.00 97.81 104 ILE A CA 1
ATOM 807 C C . ILE A 1 104 ? -6.535 7.983 13.227 1.00 97.81 104 ILE A C 1
ATOM 809 O O . ILE A 1 104 ? -6.948 6.947 12.711 1.00 97.81 104 ILE A O 1
ATOM 813 N N . GLU A 1 105 ? -6.494 9.129 12.543 1.00 98.19 105 GLU A N 1
ATOM 814 C CA . GLU A 1 105 ? -6.985 9.245 11.164 1.00 98.19 105 GLU A CA 1
ATOM 815 C C . GLU A 1 105 ? -6.111 8.459 10.179 1.00 98.19 105 GLU A C 1
ATOM 817 O O . GLU A 1 105 ? -6.632 7.846 9.248 1.00 98.19 105 GLU A O 1
ATOM 822 N N . LEU A 1 106 ? -4.794 8.410 10.406 1.00 98.38 106 LEU A N 1
ATOM 823 C CA . LEU A 1 106 ? -3.878 7.596 9.600 1.00 98.38 106 LEU A CA 1
ATOM 824 C C . LEU A 1 106 ? -4.136 6.107 9.815 1.00 98.38 106 LEU A C 1
ATOM 826 O O . LEU A 1 106 ? -4.173 5.345 8.851 1.00 98.38 106 LEU A O 1
ATOM 830 N N . ARG A 1 107 ? -4.379 5.698 11.065 1.00 98.44 107 ARG A N 1
ATOM 831 C CA . ARG A 1 107 ? -4.699 4.308 11.420 1.00 98.44 107 ARG A CA 1
ATOM 832 C C . ARG A 1 107 ? -6.007 3.851 10.779 1.00 98.44 107 ARG A C 1
ATOM 834 O O . ARG A 1 107 ? -6.053 2.768 10.201 1.00 98.44 107 ARG A O 1
ATOM 841 N N . ILE A 1 108 ? -7.052 4.680 10.838 1.00 98.56 108 ILE A N 1
ATOM 842 C CA . ILE A 1 108 ? -8.343 4.402 10.192 1.00 98.56 108 ILE A CA 1
ATOM 843 C C . ILE A 1 108 ? -8.166 4.315 8.674 1.00 98.56 108 ILE A C 1
ATOM 845 O O . ILE A 1 108 ? -8.582 3.330 8.069 1.00 98.56 108 ILE A O 1
ATOM 849 N N . ALA A 1 109 ? -7.498 5.292 8.057 1.00 98.25 109 ALA A N 1
ATOM 850 C CA . ALA A 1 109 ? -7.285 5.294 6.612 1.00 98.25 109 ALA A CA 1
ATOM 851 C C . ALA A 1 109 ? -6.435 4.106 6.137 1.00 98.25 109 ALA A C 1
ATOM 853 O O . ALA A 1 109 ? -6.687 3.559 5.066 1.00 98.25 109 ALA A O 1
ATOM 854 N N . ALA A 1 110 ? -5.447 3.677 6.927 1.00 98.38 110 ALA A N 1
ATOM 855 C CA . ALA A 1 110 ? -4.638 2.506 6.610 1.00 98.38 110 ALA A CA 1
ATOM 856 C C . ALA A 1 110 ? -5.460 1.213 6.721 1.00 98.38 110 ALA A C 1
ATOM 858 O O . ALA A 1 110 ? -5.341 0.338 5.861 1.00 98.38 110 ALA A O 1
ATOM 859 N N . ALA A 1 111 ? -6.344 1.110 7.722 1.00 98.25 111 ALA A N 1
ATOM 860 C CA . ALA A 1 111 ? -7.280 -0.005 7.840 1.00 98.25 111 ALA A CA 1
ATOM 861 C C . ALA A 1 111 ? -8.249 -0.043 6.650 1.00 98.25 111 ALA A C 1
ATOM 863 O O . ALA A 1 111 ? -8.461 -1.110 6.077 1.00 98.25 111 ALA A O 1
ATOM 864 N N . GLU A 1 112 ? -8.779 1.107 6.228 1.00 97.81 112 GLU A N 1
ATOM 865 C CA . GLU A 1 112 ? -9.631 1.221 5.041 1.00 97.81 112 GLU A CA 1
ATOM 866 C C . GLU A 1 112 ? -8.875 0.805 3.766 1.00 97.81 112 GLU A C 1
ATOM 868 O O . GLU A 1 112 ? -9.379 0.007 2.972 1.00 97.81 112 GLU A O 1
ATOM 873 N N . ALA A 1 113 ? -7.641 1.293 3.580 1.00 97.19 113 ALA A N 1
ATOM 874 C CA . ALA A 1 113 ? -6.795 0.962 2.432 1.00 97.19 113 ALA A CA 1
ATOM 875 C C . ALA A 1 113 ? -6.549 -0.545 2.309 1.00 97.19 113 ALA A C 1
ATOM 877 O O . ALA A 1 113 ? -6.701 -1.114 1.227 1.00 97.19 113 ALA A O 1
ATOM 878 N N . LEU A 1 114 ? -6.271 -1.216 3.430 1.00 97.50 114 LEU A N 1
ATOM 879 C CA . LEU A 1 114 ? -6.115 -2.669 3.483 1.00 97.50 114 LEU A CA 1
ATOM 880 C C . LEU A 1 114 ? -7.371 -3.430 3.028 1.00 97.50 114 LEU A C 1
ATOM 882 O O . LEU A 1 114 ? -7.240 -4.545 2.531 1.00 97.50 114 LEU A O 1
A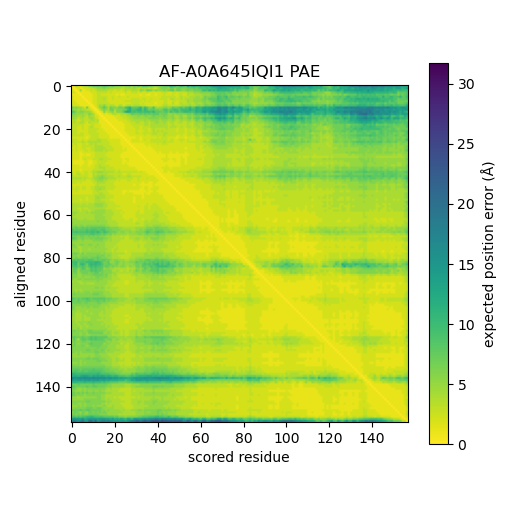TOM 886 N N . GLY A 1 115 ? -8.567 -2.839 3.119 1.00 96.38 115 GLY A N 1
ATOM 887 C CA . GLY A 1 115 ? -9.824 -3.438 2.650 1.00 96.38 115 GLY A CA 1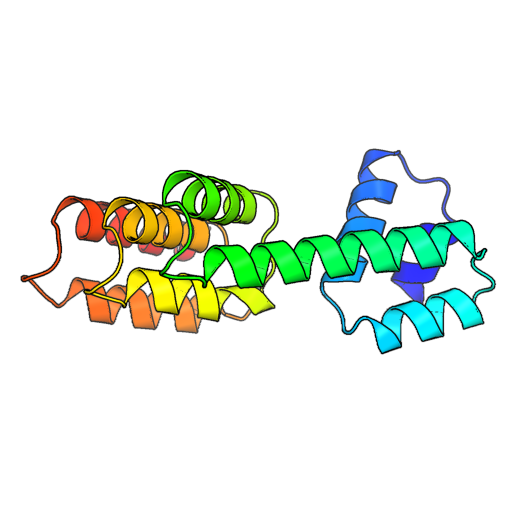
ATOM 888 C C . GLY A 1 115 ? -9.905 -3.673 1.143 1.00 96.38 115 GLY A C 1
ATOM 889 O O . GLY A 1 115 ? -10.769 -4.421 0.688 1.00 96.38 115 GLY A O 1
ATOM 890 N N . TRP A 1 116 ? -8.993 -3.084 0.371 1.00 95.06 116 TRP A N 1
ATOM 891 C CA . TRP A 1 116 ? -8.905 -3.282 -1.073 1.00 95.06 116 TRP A CA 1
ATOM 892 C C . TRP A 1 116 ? -7.944 -4.413 -1.463 1.00 95.06 116 TRP A C 1
ATOM 894 O O . TRP A 1 116 ? -7.879 -4.785 -2.625 1.00 95.06 116 TRP A O 1
ATOM 904 N N . PHE A 1 117 ? -7.220 -5.019 -0.519 1.00 94.12 117 PHE A N 1
ATOM 905 C CA . PHE A 1 117 ? -6.219 -6.061 -0.788 1.00 94.12 117 PHE A CA 1
ATOM 906 C C . PHE A 1 117 ? -6.839 -7.474 -0.914 1.00 94.12 117 PHE A C 1
ATOM 908 O O . PHE A 1 117 ? -6.212 -8.467 -0.546 1.00 94.12 117 PHE A O 1
ATOM 915 N N . ASP A 1 118 ? -8.055 -7.592 -1.456 1.00 91.06 118 ASP A N 1
ATOM 916 C CA . ASP A 1 118 ? -8.826 -8.843 -1.593 1.00 91.06 118 ASP A CA 1
ATOM 917 C C . ASP A 1 118 ? -8.144 -9.887 -2.494 1.00 91.06 118 ASP A C 1
ATOM 919 O O . ASP A 1 118 ? -8.240 -11.091 -2.245 1.00 91.06 118 ASP A O 1
ATOM 923 N N . ARG A 1 119 ? -7.391 -9.427 -3.498 1.00 89.69 119 ARG A N 1
ATOM 924 C CA . ARG A 1 119 ? -6.586 -10.275 -4.399 1.00 89.69 119 ARG A CA 1
ATOM 925 C C . ARG A 1 119 ? -5.128 -10.436 -3.966 1.00 89.69 119 ARG A C 1
ATOM 927 O O . ARG A 1 119 ? -4.343 -11.070 -4.664 1.00 89.69 119 ARG A O 1
ATOM 934 N N . SER A 1 120 ? -4.741 -9.854 -2.832 1.00 90.12 120 SER A N 1
ATOM 935 C CA . SER A 1 120 ? -3.363 -9.913 -2.347 1.00 90.12 120 SER A CA 1
ATOM 936 C C . SER A 1 120 ? -3.023 -11.288 -1.780 1.00 90.12 120 SER A C 1
ATOM 938 O O . SER A 1 120 ? -3.762 -11.828 -0.957 1.00 90.12 120 SER A O 1
ATOM 940 N N . ILE A 1 121 ? -1.820 -11.788 -2.072 1.00 91.06 121 ILE A N 1
ATOM 941 C CA . ILE A 1 121 ? -1.247 -12.956 -1.375 1.00 91.06 121 ILE A CA 1
ATOM 942 C C . ILE A 1 121 ? -1.116 -12.728 0.142 1.00 91.06 121 ILE A C 1
ATOM 944 O O . ILE A 1 121 ? -1.037 -13.676 0.918 1.00 91.06 121 ILE A O 1
ATOM 948 N N . LYS A 1 122 ? -1.117 -11.461 0.579 1.00 92.88 122 LYS A N 1
ATOM 949 C CA . LYS A 1 122 ? -1.055 -11.053 1.987 1.00 92.88 122 LYS A CA 1
ATOM 950 C C . LYS A 1 122 ? -2.420 -11.012 2.677 1.00 92.88 122 LYS A C 1
ATOM 952 O O . LYS A 1 122 ? -2.473 -10.730 3.869 1.00 92.88 122 LYS A O 1
ATOM 957 N N . ARG A 1 123 ? -3.523 -11.312 1.980 1.00 95.19 123 ARG A N 1
ATOM 958 C CA . ARG A 1 123 ? -4.890 -11.216 2.524 1.00 95.19 123 ARG A CA 1
ATOM 959 C C . ARG A 1 123 ? -5.059 -11.940 3.861 1.00 95.19 123 ARG A C 1
ATOM 961 O O . ARG A 1 123 ? -5.586 -11.358 4.805 1.00 95.19 123 ARG A O 1
ATOM 968 N N . THR A 1 124 ? -4.592 -13.184 3.964 1.00 95.25 124 THR A N 1
ATOM 969 C CA . THR A 1 124 ? -4.712 -13.979 5.199 1.00 95.25 124 THR A CA 1
ATOM 970 C C . THR A 1 124 ? -3.938 -13.353 6.362 1.00 95.25 124 THR A C 1
ATOM 972 O O . THR A 1 124 ? -4.446 -13.299 7.483 1.00 95.25 124 THR A O 1
ATOM 975 N N . GLU A 1 125 ? -2.737 -12.832 6.096 1.00 95.94 125 GLU A N 1
ATOM 976 C CA . GLU A 1 125 ? -1.910 -12.119 7.080 1.00 95.94 125 GLU A CA 1
ATOM 977 C C . GLU A 1 125 ? -2.628 -10.849 7.568 1.00 95.94 125 GLU A C 1
ATOM 979 O O . GLU A 1 125 ? -2.764 -10.645 8.776 1.00 95.94 125 GLU A O 1
ATOM 984 N N . ILE A 1 126 ? -3.176 -10.058 6.636 1.00 97.31 126 ILE A N 1
ATOM 985 C CA . ILE A 1 126 ? -3.943 -8.837 6.923 1.00 97.31 126 ILE A CA 1
ATOM 986 C C . ILE A 1 126 ? -5.140 -9.154 7.824 1.00 97.31 126 ILE A C 1
ATOM 988 O O . ILE A 1 126 ? -5.257 -8.591 8.910 1.00 97.31 126 ILE A O 1
ATOM 992 N N . VAL A 1 127 ? -6.002 -10.093 7.420 1.00 97.81 127 VAL A N 1
ATOM 993 C CA . VAL A 1 127 ? -7.199 -10.462 8.195 1.00 97.81 127 VAL A CA 1
ATOM 994 C C . VAL A 1 127 ? -6.824 -10.944 9.596 1.00 97.81 127 VAL A C 1
ATOM 996 O O . VAL A 1 127 ? -7.468 -10.556 10.570 1.00 97.81 127 VAL A O 1
ATOM 999 N N . THR A 1 128 ? -5.774 -11.757 9.717 1.00 97.25 128 THR A N 1
ATOM 1000 C CA . THR A 1 128 ? -5.315 -12.282 11.011 1.00 97.25 128 THR A CA 1
ATOM 1001 C C . THR A 1 128 ? -4.892 -11.152 11.948 1.00 97.25 128 THR A C 1
ATOM 1003 O O . THR A 1 128 ? -5.351 -11.094 13.089 1.00 97.25 128 THR A O 1
ATOM 1006 N N . LYS A 1 129 ? -4.067 -10.217 11.464 1.00 97.25 129 LYS A N 1
ATOM 1007 C CA . LYS A 1 129 ? -3.598 -9.071 12.254 1.00 97.25 129 LYS A CA 1
ATOM 1008 C C . LYS A 1 129 ? -4.734 -8.131 12.651 1.00 97.25 129 LYS A C 1
ATOM 1010 O O . LYS A 1 129 ? -4.790 -7.689 13.796 1.00 97.25 129 LYS A O 1
ATOM 1015 N N . LEU A 1 130 ? -5.669 -7.872 11.742 1.00 97.81 130 LEU A N 1
ATOM 1016 C CA . LEU A 1 130 ? -6.823 -7.022 12.023 1.00 97.81 130 LEU A CA 1
ATOM 1017 C C . LEU A 1 130 ? -7.772 -7.649 13.056 1.00 97.81 130 LEU A C 1
ATOM 1019 O O . LEU A 1 130 ? -8.224 -6.946 13.955 1.00 97.81 130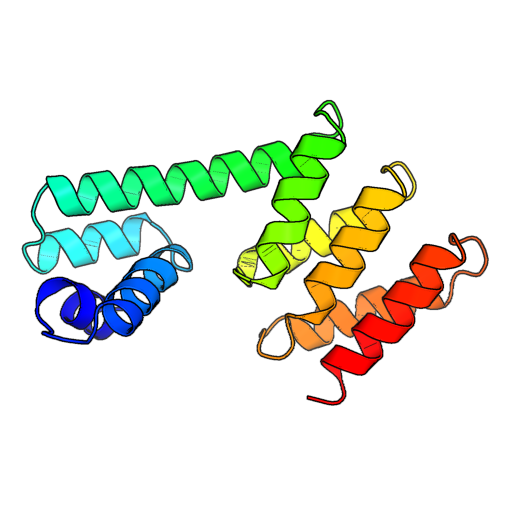 LEU A O 1
ATOM 1023 N N . LYS A 1 131 ? -8.008 -8.968 13.006 1.00 97.56 131 LYS A N 1
ATOM 1024 C CA . LYS A 1 131 ? -8.782 -9.687 14.038 1.00 97.56 131 LYS A CA 1
ATOM 1025 C C . LYS A 1 131 ? -8.113 -9.632 15.411 1.00 97.56 131 LYS A C 1
ATOM 1027 O O . LYS A 1 131 ? -8.793 -9.432 16.413 1.00 97.56 131 LYS A O 1
ATOM 1032 N N . GLN A 1 132 ? -6.786 -9.772 15.463 1.00 96.06 132 GLN A N 1
ATOM 1033 C CA . GLN A 1 132 ? -6.036 -9.601 16.711 1.00 96.06 132 GLN A CA 1
ATOM 1034 C C . GLN A 1 132 ? -6.252 -8.199 17.283 1.00 96.06 132 GLN A C 1
ATOM 1036 O O . GLN A 1 132 ? -6.601 -8.069 18.453 1.00 96.06 132 GLN A O 1
ATOM 1041 N N . LEU A 1 133 ? -6.130 -7.154 16.460 1.00 95.38 133 LEU A N 1
ATOM 1042 C CA . LEU A 1 133 ? -6.349 -5.781 16.916 1.00 95.38 133 LEU A CA 1
ATOM 1043 C C . LEU A 1 133 ? -7.802 -5.528 17.351 1.00 95.38 133 LEU A C 1
ATOM 1045 O O . LEU A 1 133 ? -8.026 -4.839 18.342 1.00 95.38 133 LEU A O 1
ATOM 1049 N N . GLN A 1 134 ? -8.774 -6.127 16.658 1.00 94.88 134 GLN A N 1
ATOM 1050 C CA . GLN A 1 134 ? -10.197 -6.022 16.983 1.00 94.88 134 GLN A CA 1
ATOM 1051 C C . GLN A 1 134 ? -10.546 -6.595 18.364 1.00 94.88 134 GLN A C 1
ATOM 1053 O O . GLN A 1 134 ? -11.450 -6.091 19.025 1.00 94.88 134 GLN A O 1
ATOM 1058 N N . SER A 1 135 ? -9.823 -7.625 18.816 1.00 93.12 135 SER A N 1
ATOM 1059 C CA . SER A 1 135 ? -10.020 -8.222 20.143 1.00 93.12 135 SER A CA 1
ATOM 1060 C C . SER A 1 135 ? -9.571 -7.331 21.309 1.00 93.12 135 SER A C 1
ATOM 1062 O O . SER A 1 135 ? -9.844 -7.662 22.459 1.00 93.12 135 SER A O 1
ATOM 1064 N N . ASN A 1 136 ? -8.905 -6.201 21.038 1.00 91.94 136 ASN A N 1
ATOM 1065 C CA . ASN A 1 136 ? -8.481 -5.255 22.063 1.00 91.94 136 ASN A CA 1
ATOM 1066 C C . ASN A 1 136 ? -9.560 -4.168 22.289 1.00 91.94 136 ASN A C 1
ATOM 1068 O O . ASN A 1 136 ? -9.690 -3.259 21.464 1.00 91.94 136 ASN A O 1
ATOM 1072 N N . PRO A 1 137 ? -10.295 -4.193 23.419 1.00 81.06 137 PRO A N 1
ATOM 1073 C CA . PRO A 1 137 ? -11.380 -3.247 23.688 1.00 81.06 137 PRO A CA 1
ATOM 1074 C C . PRO A 1 137 ? -10.901 -1.815 23.970 1.00 81.06 137 PRO A C 1
ATOM 1076 O O . PRO A 1 137 ? -11.715 -0.895 23.961 1.00 81.06 137 PRO A O 1
ATOM 1079 N N . SER A 1 138 ? -9.603 -1.601 24.209 1.00 89.94 138 SER A N 1
ATOM 1080 C CA . SER A 1 138 ? -9.018 -0.270 24.427 1.00 89.94 138 SER A CA 1
ATOM 1081 C C . SER A 1 138 ? -8.757 0.500 23.127 1.00 89.94 138 SER A C 1
ATOM 1083 O O . SER A 1 138 ? -8.278 1.631 23.177 1.00 89.94 138 SER A O 1
ATOM 1085 N N . GLN A 1 139 ? -9.026 -0.097 21.961 1.00 93.50 139 GLN A N 1
ATOM 1086 C CA . GLN A 1 139 ? -8.894 0.593 20.680 1.00 93.50 139 GLN A CA 1
ATOM 1087 C C . GLN A 1 139 ? -10.002 1.632 20.475 1.00 93.50 139 GLN A C 1
ATOM 1089 O O . GLN A 1 139 ? -11.112 1.520 20.996 1.00 93.50 139 GLN A O 1
ATOM 1094 N N . ASP A 1 140 ? -9.701 2.633 19.653 1.00 96.69 140 ASP A N 1
ATOM 1095 C CA . ASP A 1 140 ? -10.675 3.632 19.234 1.00 96.69 140 ASP A CA 1
ATOM 1096 C C . ASP A 1 140 ? -11.870 2.977 18.511 1.00 96.69 140 ASP A C 1
ATOM 1098 O O . ASP A 1 140 ? -11.706 2.122 17.634 1.00 96.69 140 ASP A O 1
ATOM 1102 N N . LYS A 1 141 ? -13.092 3.393 18.861 1.00 96.75 141 LYS A N 1
ATOM 1103 C CA . LYS A 1 141 ? -14.331 2.808 18.322 1.00 96.75 141 LYS A CA 1
ATOM 1104 C C . LYS A 1 141 ? -14.472 2.993 16.808 1.00 96.75 141 LYS A C 1
ATOM 1106 O O . LYS A 1 141 ? -15.004 2.106 16.141 1.00 96.75 141 LYS A O 1
ATOM 1111 N N . ARG A 1 142 ? -14.009 4.120 16.254 1.00 98.06 142 ARG A N 1
ATOM 1112 C CA . ARG A 1 142 ? -14.029 4.374 14.804 1.00 98.06 142 ARG A CA 1
ATOM 1113 C C . ARG A 1 142 ? -13.056 3.442 14.094 1.00 98.06 142 ARG A C 1
ATOM 1115 O O . ARG A 1 142 ? -13.418 2.869 13.071 1.00 98.06 142 ARG A O 1
ATOM 1122 N N . LEU A 1 143 ? -11.874 3.221 14.673 1.00 98.25 143 LEU A N 1
ATOM 1123 C CA . LEU A 1 143 ? -10.916 2.247 14.150 1.00 98.25 143 LEU A CA 1
ATOM 1124 C C . LEU A 1 143 ? -11.479 0.823 14.177 1.00 98.25 143 LEU A C 1
ATOM 1126 O O . LEU A 1 143 ? -11.396 0.127 13.172 1.00 98.25 143 LEU A O 1
ATOM 1130 N N . LEU A 1 144 ? -12.097 0.396 15.282 1.00 97.94 144 LEU A N 1
ATOM 1131 C CA . LEU A 1 144 ? -12.728 -0.927 15.374 1.00 97.94 144 LEU A CA 1
ATOM 1132 C C . LEU A 1 144 ? -13.846 -1.116 14.336 1.00 97.94 144 LEU A C 1
ATOM 1134 O O . LEU A 1 144 ? -13.950 -2.186 13.733 1.00 97.94 144 LEU A O 1
ATOM 1138 N N . SER A 1 145 ? -14.653 -0.076 14.103 1.00 98.06 145 SER A N 1
ATOM 1139 C CA . SER A 1 145 ? -15.694 -0.078 13.068 1.00 98.06 145 SER A CA 1
ATOM 1140 C C . SER A 1 145 ? -15.104 -0.243 11.664 1.00 98.06 145 SER A C 1
ATOM 1142 O O . SER A 1 145 ? -15.561 -1.095 10.899 1.00 98.06 145 SER A O 1
ATOM 1144 N N . GLU A 1 146 ? -14.052 0.511 11.330 1.00 98.44 146 GLU A N 1
ATOM 1145 C CA . GLU A 1 146 ? -13.392 0.380 10.026 1.00 98.44 146 GLU A CA 1
ATOM 1146 C C . GLU A 1 146 ? -12.710 -0.986 9.870 1.00 98.44 146 GLU A C 1
ATOM 1148 O O . GLU A 1 146 ? -12.836 -1.623 8.830 1.00 98.44 146 GLU A O 1
ATOM 1153 N N . ILE A 1 147 ? -12.068 -1.503 10.923 1.00 98.31 147 ILE A N 1
ATOM 1154 C CA . ILE A 1 147 ? -11.471 -2.846 10.929 1.00 98.31 147 ILE A CA 1
ATOM 1155 C C . ILE A 1 147 ? -12.518 -3.919 10.615 1.00 98.31 147 ILE A C 1
ATOM 1157 O O . ILE A 1 147 ? -12.265 -4.795 9.783 1.00 98.31 147 ILE A O 1
ATOM 1161 N N . GLN A 1 148 ? -13.699 -3.847 11.234 1.00 97.88 148 GLN A N 1
ATOM 1162 C CA . GLN A 1 148 ? -14.789 -4.784 10.957 1.00 97.88 148 GLN A CA 1
ATOM 1163 C C . GLN A 1 148 ? -15.221 -4.719 9.485 1.00 97.88 148 GLN A C 1
ATOM 1165 O O . GLN A 1 148 ? -15.396 -5.759 8.841 1.00 97.88 148 GLN A O 1
ATOM 1170 N N . GLN A 1 149 ? -15.371 -3.512 8.933 1.00 97.88 149 GLN A N 1
ATOM 1171 C CA . GLN A 1 149 ? -15.715 -3.328 7.523 1.00 97.88 149 GLN A CA 1
ATOM 1172 C C . GLN A 1 149 ? -14.625 -3.881 6.601 1.00 97.88 149 GLN A C 1
ATOM 1174 O O . GLN A 1 149 ? -14.929 -4.622 5.668 1.00 97.88 149 GLN A O 1
ATOM 1179 N N . THR A 1 150 ? -13.357 -3.599 6.886 1.00 97.88 150 THR A N 1
ATOM 1180 C CA . THR A 1 150 ? -12.213 -4.105 6.122 1.00 97.88 150 THR A CA 1
ATOM 1181 C C . THR A 1 150 ? -12.141 -5.627 6.128 1.00 97.88 150 THR A C 1
ATOM 1183 O O . THR A 1 150 ? -12.012 -6.225 5.062 1.00 97.88 150 THR A O 1
ATOM 1186 N N . ILE A 1 151 ? -12.299 -6.279 7.284 1.00 97.94 151 ILE A N 1
ATOM 1187 C CA . ILE A 1 151 ? -12.353 -7.748 7.359 1.00 97.94 151 ILE A CA 1
ATOM 1188 C C . ILE A 1 151 ? -13.508 -8.282 6.503 1.00 97.94 151 ILE A C 1
ATOM 1190 O O . ILE A 1 151 ? -13.324 -9.234 5.750 1.00 97.94 151 ILE A O 1
ATOM 1194 N N . THR A 1 152 ? -14.677 -7.643 6.571 1.00 97.06 152 THR A N 1
ATOM 1195 C CA . THR A 1 152 ? -15.854 -8.029 5.779 1.00 97.06 152 THR A CA 1
ATOM 1196 C C . THR A 1 152 ? -15.576 -7.920 4.276 1.00 97.06 152 THR A C 1
ATOM 1198 O O . THR A 1 152 ? -15.834 -8.868 3.538 1.00 97.06 152 THR A O 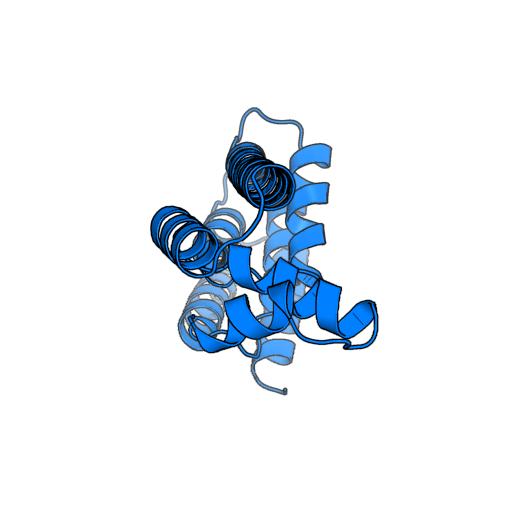1
ATOM 1201 N N . ARG A 1 153 ? -14.982 -6.809 3.813 1.00 95.81 153 ARG A N 1
ATOM 1202 C CA . ARG A 1 153 ? -14.603 -6.610 2.401 1.00 95.81 153 ARG A CA 1
ATOM 1203 C C . ARG A 1 153 ? -13.609 -7.664 1.912 1.00 95.81 153 ARG A C 1
ATOM 1205 O O . ARG A 1 153 ? -13.724 -8.112 0.779 1.00 95.81 153 ARG A O 1
ATOM 1212 N N . LEU A 1 154 ? -12.655 -8.059 2.756 1.00 95.44 154 LEU A N 1
ATOM 1213 C CA . LEU A 1 154 ? -11.622 -9.036 2.403 1.00 95.44 154 LEU A CA 1
ATOM 1214 C C . LEU A 1 154 ? -12.124 -10.484 2.373 1.00 95.44 154 LEU A C 1
ATOM 1216 O O . LEU A 1 154 ? -11.506 -11.312 1.709 1.00 95.44 154 LEU A O 1
ATOM 1220 N N . LEU A 1 155 ? -13.191 -10.808 3.106 1.00 94.38 155 LEU A N 1
ATOM 1221 C CA . LEU A 1 155 ? -13.737 -12.168 3.177 1.00 94.38 155 LEU A CA 1
ATOM 1222 C C . LEU A 1 155 ? -14.912 -12.409 2.221 1.00 94.38 155 LEU A C 1
ATOM 1224 O O . LEU A 1 155 ? -15.170 -13.559 1.883 1.00 94.38 155 LEU A O 1
ATOM 1228 N N . ASN A 1 156 ? -15.598 -11.350 1.788 1.00 88.62 156 ASN A N 1
ATOM 1229 C CA . ASN A 1 156 ? -16.827 -11.447 0.994 1.00 88.62 156 ASN A CA 1
ATOM 1230 C C . ASN A 1 156 ? -16.644 -11.075 -0.492 1.00 88.62 156 ASN A C 1
ATOM 1232 O O . ASN A 1 156 ? -17.639 -10.830 -1.175 1.00 88.62 156 ASN A O 1
ATOM 1236 N N . LYS A 1 157 ? -15.404 -10.992 -0.983 1.00 65.88 157 LYS A N 1
ATOM 1237 C CA . LYS A 1 157 ? -15.074 -10.760 -2.399 1.00 65.88 157 LYS A CA 1
ATOM 1238 C C . LYS A 1 157 ? -14.429 -11.982 -3.039 1.00 65.88 157 LYS A C 1
ATOM 1240 O O . LYS A 1 157 ? -13.641 -12.665 -2.345 1.00 65.88 157 LYS A O 1
#

Radius of gyration: 17.88 Å; Cα contacts (8 Å, |Δi|>4): 151; chains: 1; bounding box: 34×30×54 Å

Mean predicted aligned error: 4.1 Å